Protein AF-A0A9Q0ZU30-F1 (afdb_monomer)

Structure (mmCIF, N/CA/C/O backbone):
data_AF-A0A9Q0ZU30-F1
#
_entry.id   AF-A0A9Q0ZU30-F1
#
loop_
_atom_site.group_PDB
_atom_site.id
_atom_site.type_symbol
_atom_site.label_atom_id
_atom_site.label_alt_id
_atom_si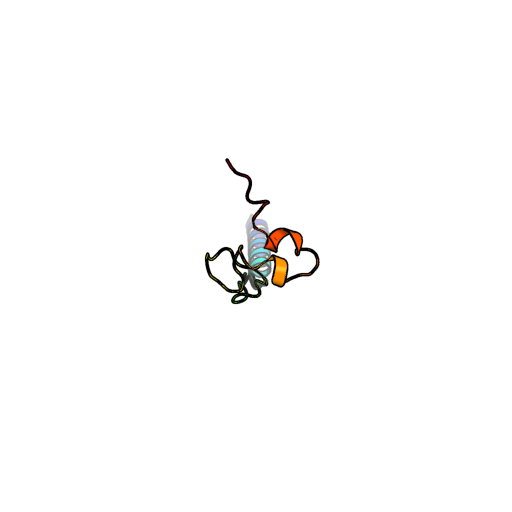te.label_comp_id
_atom_site.label_asym_id
_atom_site.label_entity_id
_atom_site.label_seq_id
_atom_site.pdbx_PDB_ins_code
_atom_site.Cartn_x
_atom_site.Cartn_y
_atom_site.Cartn_z
_atom_site.occupancy
_atom_site.B_iso_or_equiv
_atom_site.auth_seq_id
_atom_site.auth_comp_id
_atom_site.auth_asym_id
_atom_site.auth_atom_id
_atom_site.pdbx_PDB_model_num
ATOM 1 N N . MET A 1 1 ? 40.256 11.877 -39.523 1.00 55.88 1 MET A N 1
ATOM 2 C CA . MET A 1 1 ? 38.835 12.028 -39.128 1.00 55.88 1 MET A CA 1
ATOM 3 C C . MET A 1 1 ? 38.119 10.685 -38.991 1.00 55.88 1 MET A C 1
ATOM 5 O O . MET A 1 1 ? 37.276 10.562 -38.117 1.00 55.88 1 MET A O 1
ATOM 9 N N . GLU A 1 2 ? 38.500 9.659 -39.759 1.00 61.97 2 GLU A N 1
ATOM 10 C CA . GLU A 1 2 ? 37.866 8.327 -39.710 1.00 61.97 2 GLU A CA 1
ATOM 11 C C . GLU A 1 2 ? 38.087 7.573 -38.384 1.00 61.97 2 GLU A C 1
ATOM 13 O O . GLU A 1 2 ? 37.138 7.040 -37.826 1.00 61.97 2 GLU A O 1
ATOM 18 N N . GLN A 1 3 ? 39.294 7.616 -37.804 1.00 64.94 3 GLN A N 1
ATOM 19 C CA . GLN A 1 3 ? 39.595 6.945 -36.525 1.00 64.94 3 GLN A CA 1
ATOM 20 C C . GLN A 1 3 ? 38.753 7.484 -35.354 1.00 64.94 3 GLN A C 1
ATOM 22 O O . GLN A 1 3 ? 38.268 6.724 -34.522 1.00 64.94 3 GLN A O 1
ATOM 27 N N . GLN A 1 4 ? 38.524 8.797 -35.321 1.00 66.75 4 GLN A N 1
ATOM 28 C CA . GLN A 1 4 ? 37.757 9.467 -34.271 1.00 66.75 4 GLN A CA 1
ATOM 29 C C . GLN A 1 4 ? 36.255 9.157 -34.382 1.00 66.75 4 GLN A C 1
ATOM 31 O O . GLN A 1 4 ? 35.586 8.978 -33.368 1.00 66.75 4 GLN A O 1
ATOM 36 N N . ARG A 1 5 ? 35.739 9.018 -35.614 1.00 76.00 5 ARG A N 1
ATOM 37 C CA . ARG A 1 5 ? 34.353 8.605 -35.891 1.00 76.00 5 ARG A CA 1
ATOM 38 C C . ARG A 1 5 ? 34.112 7.159 -35.467 1.00 76.00 5 ARG A C 1
ATOM 40 O O . ARG A 1 5 ? 33.097 6.892 -34.836 1.00 76.00 5 ARG A O 1
ATOM 47 N N . THR A 1 6 ? 35.065 6.264 -35.733 1.00 79.75 6 THR A N 1
ATOM 48 C CA . THR A 1 6 ? 34.993 4.854 -35.319 1.00 79.75 6 THR A CA 1
ATOM 49 C C . THR A 1 6 ? 35.021 4.698 -33.800 1.00 79.75 6 THR A C 1
ATOM 51 O O . THR A 1 6 ? 34.211 3.949 -33.263 1.00 79.75 6 THR A O 1
ATOM 54 N N . CYS A 1 7 ? 35.878 5.441 -33.087 1.00 79.81 7 CYS A N 1
ATOM 55 C CA . CYS A 1 7 ? 35.905 5.404 -31.620 1.00 79.81 7 CYS A CA 1
ATOM 56 C C . CYS A 1 7 ? 34.571 5.847 -31.011 1.00 79.81 7 CYS A C 1
ATOM 58 O O . CYS A 1 7 ? 34.053 5.179 -30.121 1.00 79.81 7 CYS A O 1
ATOM 60 N N . VAL A 1 8 ? 33.985 6.937 -31.517 1.00 87.19 8 VAL A N 1
ATOM 61 C CA . VAL A 1 8 ? 32.681 7.424 -31.042 1.00 87.19 8 VAL A CA 1
ATOM 62 C C . VAL A 1 8 ? 31.580 6.400 -31.324 1.00 87.19 8 VAL A C 1
ATOM 64 O O . VAL A 1 8 ? 30.792 6.102 -30.432 1.00 87.19 8 VAL A O 1
ATOM 67 N N . LEU A 1 9 ? 31.565 5.802 -32.519 1.00 88.12 9 LEU A N 1
ATOM 68 C CA . LEU A 1 9 ? 30.586 4.776 -32.892 1.00 88.12 9 LEU A CA 1
ATOM 69 C C . LEU A 1 9 ? 30.680 3.536 -31.994 1.00 88.12 9 LEU A C 1
ATOM 71 O O . LEU A 1 9 ? 29.657 3.066 -31.500 1.00 88.12 9 LEU A O 1
ATOM 75 N N . CYS A 1 10 ? 31.894 3.049 -31.723 1.00 87.69 10 CYS A N 1
ATOM 76 C CA . CYS A 1 10 ? 32.115 1.935 -30.803 1.00 87.69 10 CYS A CA 1
ATOM 77 C C . CYS A 1 10 ? 31.627 2.267 -29.387 1.00 87.69 10 CYS A C 1
ATOM 79 O O . CYS A 1 10 ? 30.917 1.465 -28.783 1.00 87.69 10 CYS A O 1
ATOM 81 N N . CYS A 1 11 ? 31.942 3.458 -28.873 1.00 88.25 11 CYS A N 1
ATOM 82 C CA . CYS A 1 11 ? 31.473 3.894 -27.558 1.00 88.25 11 CYS A CA 1
ATOM 83 C C . CYS A 1 11 ? 29.940 3.975 -27.489 1.00 88.25 11 CYS A C 1
ATOM 85 O O . CYS A 1 11 ? 29.351 3.511 -26.514 1.00 88.25 11 CYS A O 1
ATOM 87 N N . CYS A 1 12 ? 29.279 4.501 -28.525 1.00 89.12 12 CYS A N 1
ATOM 88 C CA . CYS A 1 12 ? 27.817 4.562 -28.585 1.00 89.12 12 CYS A CA 1
ATOM 89 C C . CYS A 1 12 ? 27.181 3.166 -28.566 1.00 89.12 12 CYS A C 1
ATOM 91 O O . CYS A 1 12 ? 26.231 2.940 -27.820 1.00 89.12 12 CYS A O 1
ATOM 93 N N . VAL A 1 13 ? 27.719 2.220 -29.342 1.00 91.56 13 VAL A N 1
ATOM 94 C CA . VAL A 1 13 ? 27.212 0.838 -29.379 1.00 91.56 13 VAL A CA 1
ATOM 95 C C . VAL A 1 13 ? 27.379 0.153 -28.022 1.00 91.56 13 VAL A C 1
ATOM 97 O O . VAL A 1 13 ? 26.451 -0.508 -27.562 1.00 91.56 13 VAL A O 1
ATOM 100 N N . LEU A 1 14 ? 28.515 0.354 -27.347 1.00 89.88 14 LEU A N 1
ATOM 101 C CA . LEU A 1 14 ? 28.755 -0.200 -26.011 1.00 89.88 14 LEU A CA 1
ATOM 102 C C . LEU A 1 14 ? 27.772 0.356 -24.974 1.00 89.88 14 LEU A C 1
ATOM 104 O O . LEU A 1 14 ? 27.205 -0.410 -24.202 1.00 89.88 14 LEU A O 1
ATOM 108 N N . VAL A 1 15 ? 27.519 1.667 -24.981 1.00 89.81 15 VAL A N 1
ATOM 109 C CA . VAL A 1 15 ? 26.548 2.290 -24.067 1.00 89.81 15 VAL A CA 1
ATOM 110 C C . VAL A 1 15 ? 25.135 1.758 -24.317 1.00 89.81 15 VAL A C 1
ATOM 112 O O . VAL A 1 15 ? 24.437 1.421 -23.365 1.00 89.81 15 VAL A O 1
ATOM 115 N N . LEU A 1 16 ? 24.719 1.617 -25.578 1.00 88.31 16 LEU A N 1
ATOM 116 C CA . LEU A 1 16 ? 23.401 1.071 -25.921 1.00 88.31 16 LEU A CA 1
ATOM 117 C C . LEU A 1 16 ? 23.256 -0.400 -25.514 1.00 88.31 16 LEU A C 1
ATOM 119 O O . LEU A 1 16 ? 22.217 -0.783 -24.978 1.00 88.31 16 LEU A O 1
ATOM 123 N N . ALA A 1 17 ? 24.301 -1.208 -25.714 1.00 89.06 17 ALA A N 1
ATOM 124 C CA . ALA A 1 17 ? 24.321 -2.604 -25.286 1.00 89.06 17 ALA A CA 1
ATOM 125 C C . ALA A 1 17 ? 24.201 -2.729 -23.76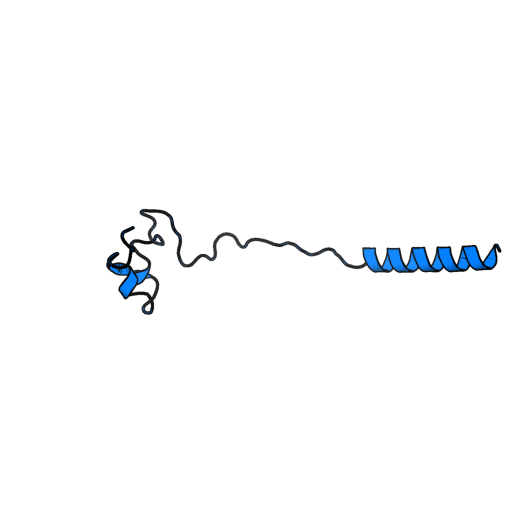0 1.00 89.06 17 ALA A C 1
ATOM 127 O O . ALA A 1 17 ? 23.441 -3.564 -23.274 1.00 89.06 17 ALA A O 1
ATOM 128 N N . LEU A 1 18 ? 24.888 -1.862 -23.009 1.00 86.25 18 LEU A N 1
ATOM 129 C CA . LEU A 1 18 ? 24.757 -1.803 -21.555 1.00 86.25 18 LEU A CA 1
ATOM 130 C C . LEU A 1 18 ? 23.334 -1.413 -21.152 1.00 86.25 18 LEU A C 1
ATOM 132 O O . LEU A 1 18 ? 22.728 -2.116 -20.354 1.00 86.25 18 LEU A O 1
ATOM 136 N N . LEU A 1 19 ? 22.749 -0.369 -21.743 1.00 81.38 19 LEU A N 1
ATOM 137 C CA . LEU A 1 19 ? 21.383 0.057 -21.415 1.00 81.38 19 LEU A CA 1
ATOM 138 C C . LEU A 1 19 ? 20.343 -1.045 -21.659 1.00 81.38 19 LEU A C 1
ATOM 140 O O . LEU A 1 19 ? 19.469 -1.2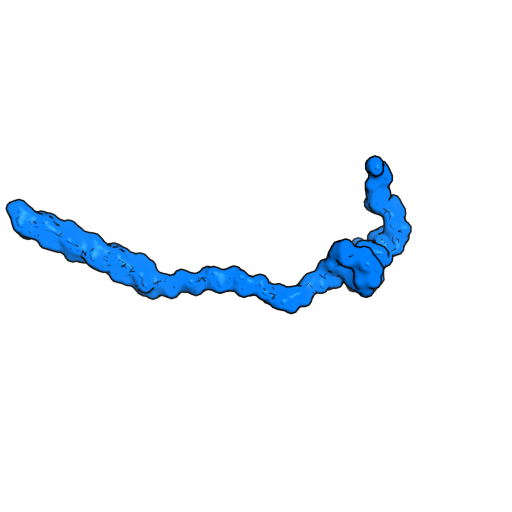35 -20.816 1.00 81.38 19 LEU A O 1
ATOM 144 N N . PHE A 1 20 ? 20.475 -1.798 -22.754 1.00 77.12 20 PHE A N 1
ATOM 145 C CA . PHE A 1 20 ? 19.549 -2.874 -23.126 1.00 77.12 20 PHE A CA 1
ATOM 146 C C . PHE A 1 20 ? 19.807 -4.199 -22.387 1.00 77.12 20 PHE A C 1
ATOM 148 O O . PHE A 1 20 ? 18.985 -5.111 -22.450 1.00 77.12 20 PHE A O 1
ATOM 155 N N . SER A 1 21 ? 20.942 -4.321 -21.689 1.00 76.81 21 SER A N 1
ATOM 156 C CA . SER A 1 21 ? 21.281 -5.513 -20.900 1.00 76.81 21 SER A CA 1
ATOM 157 C C . SER A 1 21 ? 20.536 -5.592 -19.566 1.00 76.81 21 SER A C 1
ATOM 159 O O . SER A 1 21 ? 20.446 -6.668 -18.976 1.00 76.81 21 SER A O 1
ATOM 161 N N . HIS A 1 22 ? 19.969 -4.477 -19.099 1.00 72.31 22 HIS A N 1
ATOM 162 C CA . HIS A 1 22 ? 19.123 -4.478 -17.915 1.00 72.31 22 HIS A CA 1
ATOM 163 C C . HIS A 1 22 ? 17.715 -4.909 -18.335 1.00 72.31 22 HIS A C 1
ATOM 165 O O . HIS A 1 22 ? 17.071 -4.183 -19.100 1.00 72.31 22 HIS A O 1
ATOM 171 N N . PRO A 1 23 ? 17.193 -6.050 -17.852 1.00 68.00 23 PRO A N 1
ATOM 172 C CA . PRO A 1 23 ? 15.775 -6.308 -17.997 1.00 68.00 23 PRO A CA 1
ATOM 173 C C . PRO A 1 23 ? 15.051 -5.153 -17.3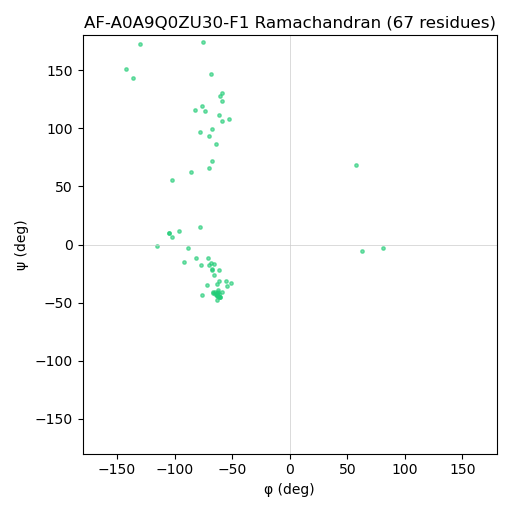04 1.00 68.00 23 PRO A C 1
ATOM 175 O O . PRO A 1 23 ? 15.285 -4.893 -16.121 1.00 68.00 23 PRO A O 1
ATOM 178 N N . LEU A 1 24 ? 14.184 -4.447 -18.034 1.00 66.44 24 LEU A N 1
ATOM 179 C CA . LEU A 1 24 ? 13.227 -3.512 -17.448 1.00 66.44 24 LEU A CA 1
ATOM 180 C C . LEU A 1 24 ? 12.183 -4.342 -16.690 1.00 66.44 24 LEU A C 1
ATOM 182 O O . LEU A 1 24 ? 11.028 -4.453 -17.084 1.00 66.44 24 LEU A O 1
ATOM 186 N N . SER A 1 25 ? 12.620 -5.005 -15.624 1.00 64.75 25 SER A N 1
ATOM 187 C CA . SER A 1 25 ? 11.779 -5.809 -14.754 1.00 64.75 25 SER A CA 1
ATOM 188 C C . SER A 1 25 ? 11.165 -4.881 -13.717 1.00 64.75 25 SER A C 1
ATOM 190 O O . SER A 1 25 ? 11.444 -4.959 -12.527 1.00 64.75 25 SER A O 1
ATOM 192 N N . GLY A 1 26 ? 10.369 -3.939 -14.213 1.00 63.41 26 GLY A N 1
ATOM 193 C CA . GLY A 1 26 ? 9.487 -3.101 -13.420 1.00 63.41 26 GLY A CA 1
ATOM 194 C C . GLY A 1 26 ? 8.066 -3.620 -13.551 1.00 63.41 26 GLY A C 1
ATOM 195 O O . GLY A 1 26 ? 7.188 -2.886 -13.991 1.00 63.41 26 GLY A O 1
ATOM 196 N N . THR A 1 27 ? 7.832 -4.895 -13.238 1.00 62.41 27 THR A N 1
ATOM 197 C CA . THR A 1 27 ? 6.465 -5.354 -13.004 1.00 62.41 27 THR A CA 1
ATOM 198 C C . THR A 1 27 ? 6.030 -4.722 -11.688 1.00 62.41 27 THR A C 1
ATOM 200 O O . THR A 1 27 ? 6.317 -5.252 -10.615 1.00 62.41 27 THR A O 1
ATOM 203 N N . ALA A 1 28 ? 5.378 -3.561 -11.755 1.00 63.44 28 ALA A N 1
ATOM 204 C CA . ALA A 1 28 ? 4.509 -3.101 -10.680 1.00 63.44 28 ALA A CA 1
ATOM 205 C C . ALA A 1 28 ? 3.312 -4.061 -10.648 1.00 63.44 28 ALA A C 1
ATOM 207 O O . ALA A 1 28 ? 2.240 -3.762 -11.159 1.00 63.44 28 ALA A O 1
ATOM 208 N N . GLN A 1 29 ? 3.557 -5.284 -10.179 1.00 60.69 29 GLN A N 1
ATOM 209 C CA . GLN A 1 29 ? 2.523 -6.284 -10.025 1.00 60.69 29 GLN A CA 1
ATOM 210 C C . GLN A 1 29 ? 1.773 -5.908 -8.759 1.00 60.69 29 GLN A C 1
ATOM 212 O O . GLN A 1 29 ? 2.232 -6.162 -7.647 1.00 60.69 29 GLN A O 1
ATOM 217 N N . GLU A 1 30 ? 0.666 -5.205 -8.953 1.00 61.88 30 GLU A N 1
ATOM 218 C CA . GLU A 1 30 ? -0.324 -4.948 -7.919 1.00 61.88 30 GLU A CA 1
ATOM 219 C C . GLU A 1 30 ? -0.794 -6.324 -7.446 1.00 61.88 30 GLU A C 1
ATOM 221 O O . GLU A 1 30 ? -1.417 -7.076 -8.194 1.00 61.88 30 GLU A O 1
ATOM 226 N N . VAL A 1 31 ? -0.361 -6.712 -6.246 1.00 64.00 31 VAL A N 1
ATOM 227 C CA . VAL A 1 31 ? -0.789 -7.964 -5.629 1.00 64.00 31 VAL A CA 1
ATOM 228 C C . VAL A 1 31 ? -2.308 -7.896 -5.509 1.00 64.00 31 VAL A C 1
ATOM 230 O O . VAL A 1 31 ? -2.846 -6.876 -5.073 1.00 64.00 31 VAL A O 1
ATOM 233 N N . GLU A 1 32 ? -2.985 -8.952 -5.956 1.00 57.34 32 GLU A N 1
ATOM 234 C CA . GLU A 1 32 ? -4.440 -9.078 -5.969 1.00 57.34 32 GLU A CA 1
ATOM 235 C C . GLU A 1 32 ? -4.958 -9.080 -4.520 1.00 57.34 32 GLU A C 1
ATOM 237 O O . GLU A 1 32 ? -5.068 -10.107 -3.863 1.00 57.34 32 GLU A O 1
ATOM 242 N N . ASP A 1 33 ? -5.183 -7.870 -4.018 1.00 64.25 33 ASP A N 1
ATOM 243 C CA . ASP A 1 33 ? -5.904 -7.516 -2.800 1.00 64.25 33 ASP A CA 1
ATOM 244 C C . ASP A 1 33 ? -5.395 -8.123 -1.475 1.00 64.25 33 ASP A C 1
ATOM 246 O O . ASP A 1 33 ? -6.089 -8.860 -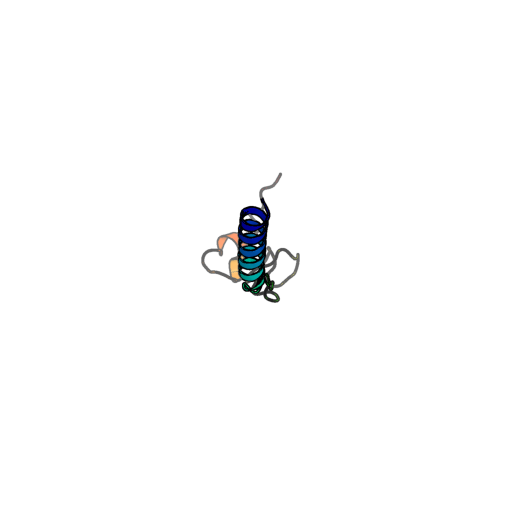0.778 1.00 64.25 33 ASP A O 1
ATOM 250 N N . GLU A 1 34 ? -4.207 -7.696 -1.032 1.00 60.84 34 GLU A N 1
ATOM 251 C CA . GLU A 1 34 ? -3.770 -7.853 0.370 1.00 60.84 34 GLU A CA 1
ATOM 252 C C . GLU A 1 34 ? -4.403 -6.812 1.314 1.00 60.84 34 GLU A C 1
ATOM 254 O O . GLU A 1 34 ? -3.914 -6.581 2.425 1.00 60.84 34 GLU A O 1
ATOM 259 N N . ARG A 1 35 ? -5.466 -6.112 0.894 1.00 69.56 35 ARG A N 1
ATOM 260 C CA . ARG A 1 35 ? -6.021 -5.040 1.714 1.00 69.56 35 ARG A CA 1
ATOM 261 C C . ARG A 1 35 ? -6.780 -5.618 2.900 1.00 69.56 35 ARG A C 1
ATOM 263 O O . ARG A 1 35 ? -7.797 -6.309 2.795 1.00 69.56 35 ARG A O 1
ATOM 270 N N . GLU A 1 36 ? -6.226 -5.319 4.066 1.00 75.38 36 GLU A N 1
ATOM 271 C CA . GLU A 1 36 ? -6.779 -5.677 5.365 1.00 75.38 36 GLU A CA 1
ATOM 272 C C . GLU A 1 36 ? -8.088 -4.925 5.650 1.00 75.38 36 GLU A C 1
ATOM 274 O O . GLU A 1 36 ? -8.916 -5.412 6.409 1.00 75.38 36 GLU A O 1
ATOM 279 N N . PHE A 1 37 ? -8.301 -3.785 4.983 1.00 85.81 37 PHE A N 1
ATOM 280 C CA . PHE A 1 37 ? -9.505 -2.962 5.049 1.00 85.81 37 PHE A CA 1
ATOM 281 C C . PHE A 1 37 ? -9.852 -2.375 3.673 1.00 85.81 37 PHE A C 1
ATOM 283 O O . PHE A 1 37 ? -8.964 -2.121 2.856 1.00 85.81 37 PHE A O 1
ATOM 290 N N . ASP A 1 38 ? -11.133 -2.123 3.423 1.00 86.00 38 ASP A N 1
ATOM 291 C CA . ASP A 1 38 ? -11.631 -1.483 2.207 1.00 86.00 38 ASP A CA 1
ATOM 292 C C . ASP A 1 38 ? -12.583 -0.316 2.532 1.00 86.00 38 ASP A C 1
ATOM 294 O O . ASP A 1 38 ? -12.920 -0.062 3.687 1.00 86.00 38 ASP A O 1
ATOM 298 N N . TYR A 1 39 ? -12.982 0.431 1.502 1.00 85.81 39 TYR A N 1
ATOM 299 C CA . TYR A 1 39 ? -13.904 1.570 1.610 1.00 85.81 39 TYR A CA 1
ATOM 300 C C . TYR A 1 39 ? -15.312 1.247 1.094 1.00 85.81 39 TYR A C 1
ATOM 302 O O . TYR A 1 39 ? -16.127 2.150 0.909 1.00 85.81 39 TYR A O 1
ATOM 310 N N . ILE A 1 40 ? -15.598 -0.020 0.806 1.00 87.12 40 ILE A N 1
ATOM 311 C CA . ILE A 1 40 ? -16.867 -0.440 0.225 1.00 87.12 40 ILE A CA 1
ATOM 312 C C . ILE A 1 40 ? -17.916 -0.428 1.340 1.00 87.12 40 ILE A C 1
ATOM 314 O O . ILE A 1 40 ? -17.810 -1.145 2.337 1.00 87.12 40 ILE A O 1
ATOM 318 N N . GLU A 1 41 ? -18.952 0.393 1.181 1.00 84.38 41 GLU A N 1
ATOM 319 C CA . GLU A 1 41 ? -20.066 0.420 2.127 1.00 84.38 41 GLU A CA 1
ATOM 320 C C . GLU A 1 41 ? -20.757 -0.950 2.183 1.00 84.38 41 GLU A C 1
ATOM 322 O O . GLU A 1 41 ? -21.126 -1.525 1.161 1.00 84.38 41 GLU A O 1
ATOM 327 N N . GLY A 1 42 ? -20.918 -1.486 3.395 1.00 82.31 42 GLY A N 1
ATOM 328 C CA . GLY A 1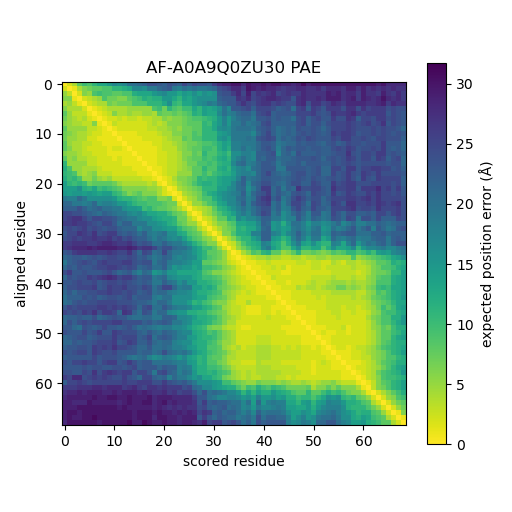 42 ? -21.523 -2.800 3.624 1.00 82.31 42 GLY A CA 1
ATOM 329 C C . GLY A 1 42 ? -20.593 -4.002 3.419 1.00 82.31 42 GLY A C 1
ATOM 330 O O . GLY A 1 42 ? -21.024 -5.122 3.682 1.00 82.31 42 GLY A O 1
ATOM 331 N N . SER A 1 43 ? -19.336 -3.801 3.004 1.00 86.00 43 SER A N 1
ATOM 332 C CA . SER A 1 43 ? -18.318 -4.862 3.030 1.00 86.00 43 SER A CA 1
ATOM 333 C C . SER A 1 43 ? -17.953 -5.223 4.469 1.00 86.00 43 SER A C 1
ATOM 335 O O . SER A 1 43 ? -17.884 -4.339 5.317 1.00 86.00 43 SER A O 1
ATOM 337 N N . GLU A 1 44 ? -17.636 -6.493 4.740 1.00 84.06 44 GLU A N 1
ATOM 338 C CA . GLU A 1 44 ? -17.117 -6.953 6.042 1.00 84.06 44 GLU A CA 1
ATOM 339 C C . GLU A 1 44 ? -15.778 -6.300 6.415 1.00 84.06 44 GLU A C 1
ATOM 341 O O . GLU A 1 44 ? -15.424 -6.227 7.590 1.00 84.06 44 GLU A O 1
ATOM 346 N N . LYS A 1 45 ? -15.040 -5.800 5.420 1.00 87.19 45 LYS A N 1
ATOM 347 C CA . LYS A 1 45 ? -13.811 -5.018 5.607 1.00 87.19 45 LYS A CA 1
ATOM 348 C C . LYS A 1 45 ? -14.034 -3.516 5.412 1.00 87.19 45 LYS A C 1
ATOM 350 O O . LYS A 1 45 ? -13.071 -2.748 5.402 1.00 87.19 45 LYS A O 1
ATOM 355 N N . GLY A 1 46 ? -15.285 -3.105 5.241 1.00 88.25 46 GLY A N 1
ATOM 356 C CA . GLY A 1 46 ? -15.673 -1.733 4.974 1.00 88.25 46 GLY A CA 1
ATOM 357 C C . GLY A 1 46 ? -15.597 -0.835 6.210 1.00 88.25 46 GLY A C 1
ATOM 358 O O . GLY A 1 46 ? -15.408 -1.315 7.333 1.00 88.25 46 GLY A O 1
ATOM 359 N N . PRO A 1 47 ? -15.819 0.479 6.039 1.00 86.38 47 PRO A N 1
ATOM 360 C CA . PRO A 1 47 ? -15.629 1.482 7.091 1.00 86.38 47 PRO A CA 1
ATOM 361 C C . PRO A 1 47 ? -16.403 1.213 8.385 1.00 86.38 47 PRO A C 1
ATOM 363 O O . PRO A 1 47 ? -15.930 1.535 9.471 1.00 86.38 47 PRO A O 1
ATOM 366 N N . ALA A 1 48 ? -17.577 0.586 8.278 1.00 86.38 48 ALA A N 1
ATOM 367 C CA . ALA A 1 48 ? -18.410 0.233 9.426 1.00 86.38 48 ALA A CA 1
ATOM 368 C C . ALA A 1 48 ? -17.788 -0.855 10.326 1.00 86.38 48 ALA A C 1
ATOM 370 O O . ALA A 1 48 ? -18.160 -0.962 11.492 1.00 86.38 48 ALA A O 1
ATOM 371 N N . PHE A 1 49 ? -16.847 -1.645 9.802 1.00 88.19 49 PHE A N 1
ATOM 372 C CA . PHE A 1 49 ? -16.278 -2.815 10.473 1.00 88.19 49 PHE A CA 1
ATOM 373 C C . PHE A 1 49 ? -14.788 -2.670 10.795 1.00 88.19 49 PHE A C 1
ATOM 375 O O . PH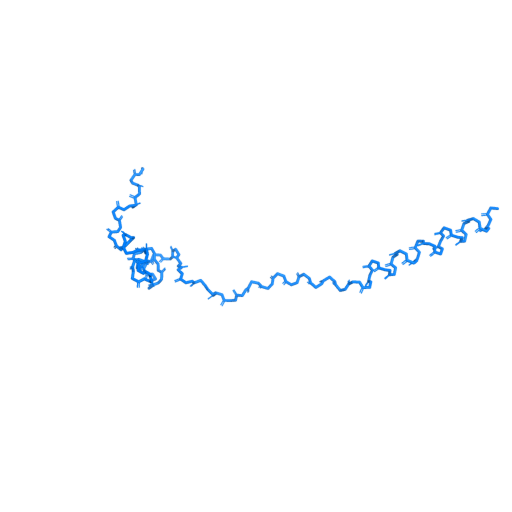E A 1 49 ? -14.219 -3.551 11.431 1.00 88.19 49 PHE A O 1
ATOM 382 N N . TRP A 1 50 ? -14.137 -1.557 10.438 1.00 90.38 50 TRP A N 1
ATOM 383 C CA . TRP A 1 50 ? -12.696 -1.374 10.671 1.00 90.38 50 TRP A CA 1
ATOM 384 C C . TRP A 1 50 ? -12.270 -1.566 12.128 1.00 90.38 50 TRP A C 1
ATOM 386 O O . TRP A 1 50 ? -11.209 -2.129 12.388 1.00 90.38 50 TRP A O 1
ATOM 396 N N . GLY A 1 51 ? -13.103 -1.154 13.085 1.00 90.00 51 GLY A N 1
ATOM 397 C CA . GLY A 1 51 ? -12.790 -1.349 14.501 1.00 90.00 51 GLY A CA 1
ATOM 398 C C . GLY A 1 51 ? -12.866 -2.794 14.993 1.00 90.00 51 GLY A C 1
ATOM 399 O O . GLY A 1 51 ? -12.373 -3.080 16.081 1.00 90.00 51 GLY A O 1
ATOM 400 N N . ASP A 1 52 ? -13.430 -3.705 14.199 1.00 90.62 52 ASP A N 1
ATOM 401 C CA . ASP A 1 52 ? -13.402 -5.148 14.454 1.00 90.62 52 ASP A CA 1
ATOM 402 C C . ASP A 1 52 ? -12.207 -5.843 13.773 1.00 90.62 52 ASP A C 1
ATOM 404 O O . ASP A 1 52 ? -11.854 -6.961 14.147 1.00 90.62 52 ASP A O 1
ATOM 408 N N . ILE A 1 53 ? -11.541 -5.175 12.823 1.00 89.56 53 ILE A N 1
ATOM 409 C CA . ILE A 1 53 ? -10.377 -5.709 12.096 1.00 89.56 53 ILE A CA 1
ATOM 410 C C . ILE A 1 53 ? -9.124 -5.671 12.981 1.00 89.56 53 ILE A C 1
ATOM 412 O O . ILE A 1 53 ? -8.369 -6.642 13.043 1.00 89.56 53 ILE A O 1
ATOM 416 N N . LYS A 1 54 ? -8.905 -4.560 13.699 1.00 88.19 54 LYS A N 1
ATOM 417 C CA . LYS A 1 54 ? -7.744 -4.361 14.581 1.00 88.19 54 LYS A CA 1
ATOM 418 C C . LYS A 1 5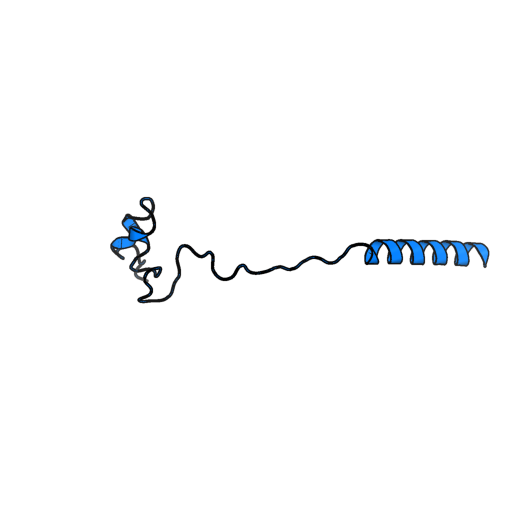4 ? -8.124 -3.740 15.907 1.00 88.19 54 LYS A C 1
ATOM 420 O O . LYS A 1 54 ? -8.916 -2.804 15.975 1.00 88.19 54 LYS A O 1
ATOM 425 N N . LYS A 1 55 ? -7.448 -4.189 16.965 1.00 86.88 55 LYS A N 1
ATOM 426 C CA . LYS A 1 55 ? -7.642 -3.656 18.318 1.00 86.88 55 LYS A CA 1
ATOM 427 C C . LYS A 1 55 ? -7.257 -2.179 18.408 1.00 86.88 55 LYS A C 1
ATOM 429 O O . LYS A 1 55 ? -7.903 -1.431 19.135 1.00 86.88 55 LYS A O 1
ATOM 434 N N . GLU A 1 56 ? -6.242 -1.753 17.657 1.00 89.44 56 GLU A N 1
ATOM 435 C CA . GLU A 1 56 ? -5.801 -0.355 17.604 1.00 89.44 56 GLU A CA 1
ATOM 436 C C . GLU A 1 56 ? -6.829 0.558 16.920 1.00 89.44 56 GLU A C 1
ATOM 438 O O . GLU A 1 56 ? -6.750 1.775 17.061 1.00 89.44 56 GLU A O 1
ATOM 443 N N . TRP A 1 57 ? -7.787 -0.013 16.183 1.00 90.00 57 TRP A N 1
ATOM 444 C CA . TRP A 1 57 ? -8.840 0.712 15.469 1.00 90.00 57 TRP A CA 1
ATOM 445 C C . TRP A 1 57 ? -10.198 0.607 16.160 1.00 90.00 57 TRP A C 1
ATOM 447 O O . TRP A 1 57 ? -11.195 1.020 15.580 1.00 90.00 57 TRP A O 1
ATOM 457 N N . ALA A 1 58 ? -10.268 0.079 17.387 1.00 87.06 58 ALA A N 1
ATOM 458 C CA . ALA A 1 58 ? -11.531 -0.152 18.095 1.00 87.06 58 ALA A CA 1
ATOM 459 C C . ALA A 1 58 ? -12.448 1.090 18.134 1.00 87.06 58 ALA A C 1
ATOM 461 O O . ALA A 1 58 ? -13.668 0.961 18.037 1.00 87.06 58 ALA A O 1
ATOM 462 N N . ASP A 1 59 ? -11.869 2.293 18.184 1.00 85.75 59 ASP A N 1
ATOM 463 C CA . ASP A 1 59 ? -12.609 3.559 18.156 1.00 85.75 59 ASP A CA 1
ATOM 464 C C . ASP A 1 59 ? -13.348 3.805 16.822 1.00 85.75 59 ASP A C 1
ATOM 466 O O . ASP A 1 59 ? -14.400 4.450 16.800 1.00 85.75 59 ASP A O 1
ATOM 470 N N . CYS A 1 60 ? -12.867 3.235 15.712 1.00 85.12 60 CYS A N 1
ATOM 471 C CA . CYS A 1 60 ? -13.494 3.321 14.389 1.00 85.12 60 CYS A CA 1
ATOM 472 C C . CYS A 1 60 ? -14.810 2.533 14.292 1.00 85.12 60 CYS A C 1
ATOM 474 O O . CYS A 1 60 ? -15.616 2.817 13.410 1.00 85.12 60 CYS A O 1
ATOM 476 N N . LYS A 1 61 ? -15.075 1.590 15.208 1.00 77.31 61 LYS A N 1
ATOM 477 C CA . LYS A 1 61 ? -16.302 0.772 15.220 1.00 77.31 61 LYS A CA 1
ATOM 478 C C . LYS A 1 61 ? -17.579 1.596 15.385 1.00 77.31 61 LYS A C 1
ATOM 480 O O . LYS A 1 61 ? -18.643 1.221 14.907 1.00 77.31 61 LYS A O 1
ATOM 485 N N . THR A 1 62 ? -17.488 2.710 16.103 1.00 69.12 62 THR A N 1
ATOM 486 C CA . THR A 1 62 ? -18.680 3.452 16.536 1.00 69.12 62 THR A CA 1
ATOM 487 C C . THR A 1 62 ? -19.134 4.482 15.495 1.00 69.12 62 THR A C 1
ATOM 489 O O . THR A 1 62 ? -20.146 5.143 15.700 1.00 69.12 62 THR A O 1
ATOM 492 N N . GLY A 1 63 ? -18.404 4.653 14.382 1.00 57.16 63 GLY A N 1
ATOM 493 C CA . GLY A 1 63 ? -18.732 5.616 13.317 1.00 57.16 63 GLY A CA 1
ATOM 494 C C . GLY A 1 63 ? -18.725 7.094 13.749 1.00 57.16 63 GLY A C 1
ATOM 495 O O . GLY A 1 63 ? -18.834 7.983 12.910 1.00 57.16 63 GLY A O 1
ATOM 496 N N . SER A 1 64 ? -18.546 7.381 15.041 1.00 57.66 64 SER A N 1
ATOM 497 C CA . SER A 1 64 ? -18.649 8.712 15.651 1.00 57.66 64 SER A CA 1
ATOM 498 C C . SER A 1 64 ? -17.571 9.693 15.187 1.00 57.66 64 SER A C 1
ATOM 500 O O . SER A 1 64 ? -17.710 10.893 15.395 1.00 57.66 64 SER A O 1
ATOM 502 N N . PHE A 1 65 ? -16.493 9.183 14.584 1.00 57.28 65 PHE A N 1
ATOM 503 C CA . PHE A 1 65 ? -15.396 9.975 14.026 1.00 57.28 65 PHE A CA 1
ATOM 504 C C . PHE A 1 65 ? -15.531 10.226 12.516 1.00 57.28 65 PHE A C 1
ATOM 506 O O . PHE A 1 65 ? -14.587 10.708 11.891 1.00 57.28 65 PHE A O 1
ATOM 513 N N . ALA A 1 66 ? -16.692 9.942 11.913 1.00 57.47 66 ALA A N 1
ATOM 514 C CA . ALA A 1 66 ? -17.031 10.532 10.626 1.00 57.47 66 ALA A CA 1
ATOM 515 C C . ALA A 1 66 ? -17.239 12.036 10.861 1.00 57.47 66 ALA A C 1
ATOM 517 O O . ALA A 1 66 ? -18.261 12.459 11.398 1.00 57.47 66 ALA A O 1
ATOM 518 N N . ILE A 1 67 ? -16.217 12.836 10.549 1.00 48.12 67 ILE A N 1
ATOM 519 C CA . ILE A 1 67 ? -16.272 14.297 10.618 1.00 48.12 67 ILE A CA 1
ATOM 520 C C . ILE A 1 67 ? -17.489 14.746 9.806 1.00 48.12 67 ILE A C 1
ATOM 522 O O . ILE A 1 67 ? -17.498 14.655 8.582 1.00 48.12 67 ILE A O 1
ATOM 526 N N . SER A 1 68 ? -18.525 15.194 10.516 1.00 44.06 68 SER A N 1
ATOM 527 C CA . SER A 1 68 ? -19.668 15.894 9.946 1.00 44.06 68 SER A CA 1
ATOM 528 C C . SER A 1 68 ? -19.134 17.175 9.315 1.00 44.06 68 SER A C 1
ATOM 530 O O . SER A 1 68 ? -18.665 18.060 10.033 1.00 44.06 68 SER A O 1
ATOM 532 N N . HIS A 1 69 ? -19.180 17.262 7.992 1.00 41.16 69 HIS A N 1
ATOM 533 C CA . HIS A 1 69 ? -18.927 18.492 7.255 1.00 41.16 69 HIS A CA 1
ATOM 534 C C . HIS A 1 69 ? -20.087 18.778 6.308 1.00 41.16 69 HIS A C 1
ATOM 536 O O . HIS A 1 69 ? -20.705 17.803 5.826 1.00 41.16 69 HIS A O 1
#

Organism: NCBI:txid2511006

Nearest PDB structures (foldseek):
  4twl-assembly1_A  TM=8.077E-01  e=1.001E-01  Dioscorea japonica
  5tv3-assembly1_A  TM=6.938E-01  e=3.023E-01  Helicobacter pylori 26695

pLDDT: mean 76.39, std 13.35, range [41.16, 91.56]

Mean predicted aligned error: 14.92 Å

Secondary structure (DSSP, 8-state):
-HHHHHHHHHHHHHHHHHHHHS---------S---S----TT-TTSTTTHHHH-GGGGGGGG-TTS---

Sequence (69 aa):
MEQQRTCVLCCCVLVLALLFSHPLSGTAQEVEDEREFDYIEGSEKGPAFWGDIKKEWADCKTGSFAISH

Foldseek 3Di:
DVVVVVVVVVVVVVVVCVVVPDPP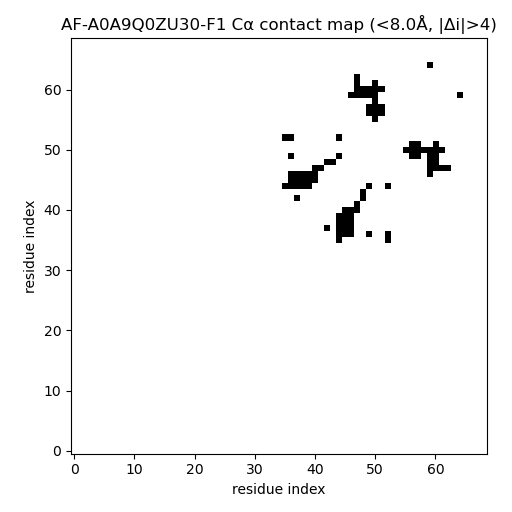PPPPPPPPDPDLADCDPPDCRHQCNVLVSDVVCVVSNVVPPPPDD

Radius of gyration: 27.89 Å; Cα contacts (8 Å, |Δi|>4): 47; chains: 1; bounding box: 61×28×58 Å

Solvent-accessible surface area (backbone atoms only — not comparable to full-atom values): 4409 Å² total; per-residue (Å²): 115,66,70,64,53,50,53,52,50,53,52,52,51,52,53,51,51,56,64,68,65,52,76,86,79,72,76,84,69,76,70,90,72,84,64,84,59,47,82,47,85,89,41,84,39,3,60,74,31,42,16,76,72,36,80,93,33,43,75,46,43,71,59,76,79,62,79,88,124